Protein AF-A0A9R0WTN0-F1 (afdb_monomer_lite)

pLDDT: mean 82.44, std 11.89, range [42.06, 94.81]

InterPro domains:
  IPR004963 Pectinacetylesterase/NOTUM [PF03283] (3-165)
  IPR004963 Pectinacetylesterase/NOTUM [PTHR21562] (3-166)

Radius of gyration: 16.49 Å; chains: 1; bounding box: 35×43×40 Å

Sequence (170 aa):
MPGFFLDVDDISGRNTVRSFFNGVVDFQGVQKNLNKNCSDSTVKSYQCFFPQYALRSIRAPYFILNSAYDVYQFFQNFVPRSSDPRGLRSAMLMALKPFEGESKVGMFINSCFSHCQSESQDTWFAPNSPRLHDKTIAKLVGDWFFERGAAQEVDCPYPCDSTCHNIIPF

Secondary structure (DSSP, 8-state):
----------TTS--HHHHHHHHHHHHHTGGGGS-HHHHTSSS-GGGGGSHHHHGGG--S-EEEEEETTBHHHHHHH---TTS-SS-HHHHHHHHHGGGTT-TTEEEEEE---BS-TTS-HHHHTSTT--EETTEEHHHHHHHHHTT-S--EEE-PSTT--TT-------

Organism: Triticum turgidum subsp. durum (NCBI:txid4567)

Foldseek 3Di:
DQQAAFQAAFLVRHRVVLVVLVCVCVVVVCLVVAQCQLCVPVDPSSCCSHCLRVVVSDDAQDEHEDELQAPCSCVVGYDDPVRCPPGSSNRVVVSCVVVPPPLRYAYDYHNAQAHDLPPDCCQAPDPLHFDFVNDGNVRLVVCNVVVVDHSYGHHDHPPPGPSHDNHNDD

Structure (mmCIF, N/CA/C/O backbone):
data_AF-A0A9R0WTN0-F1
#
_entry.id   AF-A0A9R0WTN0-F1
#
loop_
_atom_site.group_PDB
_atom_site.id
_atom_site.type_symbol
_atom_site.label_atom_id
_atom_site.label_alt_id
_atom_site.label_comp_id
_atom_site.label_asym_id
_atom_site.label_entity_id
_atom_site.label_seq_id
_atom_site.pdbx_PDB_ins_code
_atom_site.Cartn_x
_atom_site.Cartn_y
_atom_site.Cartn_z
_atom_site.occupancy
_atom_site.B_iso_or_equiv
_atom_site.auth_seq_id
_atom_site.auth_comp_id
_atom_site.auth_asym_id
_atom_site.auth_atom_id
_atom_site.pdbx_PDB_model_num
ATOM 1 N N . MET A 1 1 ? -8.212 -1.118 -5.230 1.00 52.66 1 MET A N 1
ATOM 2 C CA . MET A 1 1 ? -7.846 0.222 -4.732 1.00 52.66 1 MET A CA 1
ATOM 3 C C . MET A 1 1 ? -6.714 0.110 -3.710 1.00 52.66 1 MET A C 1
ATOM 5 O O . MET A 1 1 ? -6.882 -0.616 -2.732 1.00 52.66 1 MET A O 1
ATOM 9 N N . PRO A 1 2 ? -5.564 0.773 -3.904 1.00 66.19 2 PRO A N 1
ATOM 10 C CA . PRO A 1 2 ? -4.509 0.839 -2.902 1.00 66.19 2 PRO A CA 1
ATOM 11 C C . PRO A 1 2 ? -4.979 1.731 -1.748 1.00 66.19 2 PRO A C 1
ATOM 13 O O . PRO A 1 2 ? -5.392 2.867 -1.953 1.00 66.19 2 PRO A O 1
ATOM 16 N N . GLY A 1 3 ? -4.966 1.180 -0.535 1.00 79.69 3 GLY A N 1
ATOM 17 C CA . GLY A 1 3 ? -5.453 1.861 0.671 1.00 79.69 3 GLY A CA 1
ATOM 18 C C . GLY A 1 3 ? -4.367 2.174 1.698 1.00 79.69 3 GLY A C 1
ATOM 19 O O . GLY A 1 3 ? -4.685 2.658 2.780 1.00 79.69 3 GLY A O 1
ATOM 20 N N . PHE A 1 4 ? -3.099 1.869 1.400 1.00 87.25 4 PHE A N 1
ATOM 21 C CA . PHE A 1 4 ? -1.988 2.041 2.334 1.00 87.25 4 PHE A CA 1
ATOM 22 C C . PHE A 1 4 ? -1.254 3.357 2.093 1.00 87.25 4 PHE A C 1
ATOM 24 O O . PHE A 1 4 ? -0.219 3.398 1.435 1.00 87.25 4 PHE A O 1
ATOM 31 N N . PHE A 1 5 ? -1.815 4.433 2.646 1.00 87.31 5 PHE A N 1
ATOM 32 C CA . PHE A 1 5 ? -1.193 5.752 2.628 1.00 87.31 5 PHE A CA 1
ATOM 33 C C . PHE A 1 5 ? -0.281 5.961 3.839 1.00 87.31 5 PHE A C 1
ATOM 35 O O . PHE A 1 5 ? -0.619 5.566 4.959 1.00 87.31 5 PHE A O 1
ATOM 42 N N . LEU A 1 6 ? 0.871 6.589 3.614 1.00 87.75 6 LEU A N 1
ATOM 43 C CA . LEU A 1 6 ? 1.872 6.860 4.642 1.00 87.75 6 LEU A CA 1
ATOM 44 C C . LEU A 1 6 ? 1.665 8.235 5.286 1.00 87.75 6 LEU A C 1
ATOM 46 O O . LEU A 1 6 ? 1.534 9.241 4.594 1.00 87.75 6 LEU A O 1
ATOM 50 N N . ASP A 1 7 ? 1.716 8.282 6.617 1.00 88.50 7 ASP A N 1
ATOM 51 C CA . ASP A 1 7 ? 1.820 9.519 7.393 1.00 88.50 7 ASP A CA 1
ATOM 52 C C . ASP A 1 7 ? 3.296 9.936 7.520 1.00 88.50 7 ASP A C 1
ATOM 54 O O . ASP A 1 7 ? 3.963 9.649 8.518 1.00 88.50 7 ASP A O 1
ATOM 58 N N . VAL A 1 8 ? 3.832 10.579 6.480 1.00 84.50 8 VAL A N 1
ATOM 59 C CA . VAL A 1 8 ? 5.230 11.038 6.404 1.00 84.50 8 VAL A CA 1
ATOM 60 C C . VAL A 1 8 ? 5.324 12.457 5.840 1.00 84.50 8 VAL A C 1
ATOM 62 O O . VAL A 1 8 ? 4.407 12.933 5.175 1.00 84.50 8 VAL A O 1
ATOM 65 N N . ASP A 1 9 ? 6.432 13.143 6.125 1.00 78.38 9 ASP A N 1
ATOM 66 C CA . ASP A 1 9 ? 6.692 14.488 5.597 1.00 78.38 9 ASP A CA 1
ATOM 67 C C . ASP A 1 9 ? 6.977 14.440 4.093 1.00 78.38 9 ASP A C 1
ATOM 69 O O . ASP A 1 9 ? 7.784 13.613 3.671 1.00 78.38 9 ASP A O 1
ATOM 73 N N . ASP A 1 10 ? 6.371 15.357 3.334 1.00 71.62 10 ASP A N 1
ATOM 74 C CA . ASP A 1 10 ? 6.583 15.602 1.906 1.00 71.62 10 ASP A CA 1
ATOM 75 C C . ASP A 1 10 ? 8.014 16.080 1.574 1.00 71.62 10 ASP A C 1
ATOM 77 O O . ASP A 1 10 ? 8.847 16.320 2.455 1.00 71.62 10 ASP A O 1
ATOM 81 N N . ILE A 1 11 ? 8.314 16.253 0.282 1.00 65.00 11 ILE A N 1
ATOM 82 C CA . ILE A 1 11 ? 9.629 16.732 -0.194 1.00 65.00 11 ILE A CA 1
ATOM 83 C C . ILE A 1 11 ? 10.018 18.120 0.343 1.00 65.00 11 ILE A C 1
ATOM 85 O O . ILE A 1 11 ? 11.197 18.468 0.359 1.00 65.00 11 ILE A O 1
ATOM 89 N N . SER A 1 12 ? 9.045 18.917 0.794 1.00 66.44 12 SER A N 1
ATOM 90 C CA . SER A 1 12 ? 9.270 20.228 1.413 1.00 66.44 12 SER A CA 1
ATOM 91 C C . SER A 1 12 ? 9.534 20.113 2.919 1.00 66.44 12 SER A C 1
ATOM 93 O O . SER A 1 12 ? 9.639 21.132 3.606 1.00 66.44 12 SER A O 1
ATOM 95 N N . GLY A 1 13 ? 9.612 18.888 3.453 1.00 71.44 13 GLY A N 1
ATOM 96 C CA . GLY A 1 13 ? 9.758 18.607 4.879 1.00 71.44 13 GLY A CA 1
ATOM 97 C C . GLY A 1 13 ? 8.495 18.913 5.683 1.00 71.44 13 GLY A C 1
ATOM 98 O O . GLY A 1 13 ? 8.587 19.152 6.886 1.00 71.44 13 GLY A O 1
ATOM 99 N N . ARG A 1 14 ? 7.322 18.967 5.037 1.00 75.50 14 ARG A N 1
ATOM 100 C CA . ARG A 1 14 ? 6.042 19.267 5.690 1.00 75.50 14 ARG A CA 1
ATOM 101 C C . ARG A 1 14 ? 5.105 18.079 5.600 1.00 75.50 14 ARG A C 1
ATOM 103 O O . ARG A 1 14 ? 5.038 17.398 4.594 1.00 75.50 14 ARG A O 1
ATOM 110 N N . ASN A 1 15 ? 4.300 17.862 6.629 1.00 77.25 15 ASN A N 1
ATOM 111 C CA . ASN A 1 15 ? 3.297 16.806 6.596 1.00 77.25 15 ASN A CA 1
ATOM 112 C C . ASN A 1 15 ? 1.937 17.352 6.134 1.00 77.25 15 ASN A C 1
ATOM 114 O O . ASN A 1 15 ? 1.031 17.620 6.930 1.00 77.25 15 ASN A O 1
ATOM 118 N N . THR A 1 16 ? 1.822 17.591 4.831 1.00 80.50 16 THR A N 1
ATOM 119 C CA . THR A 1 16 ? 0.602 18.113 4.196 1.00 80.50 16 THR A CA 1
ATOM 120 C C . THR A 1 16 ? -0.552 17.110 4.256 1.00 80.50 16 THR A C 1
ATOM 122 O O . THR A 1 16 ? -1.697 17.508 4.493 1.00 80.50 16 THR A O 1
ATOM 125 N N . VAL A 1 17 ? -0.255 15.808 4.181 1.00 83.06 17 VAL A N 1
ATOM 126 C CA . VAL A 1 17 ? -1.254 14.731 4.242 1.00 83.06 17 VAL A CA 1
ATOM 127 C C . VAL A 1 17 ? -2.012 14.693 5.579 1.00 83.06 17 VAL A C 1
ATOM 129 O O . VAL A 1 17 ? -3.225 14.478 5.595 1.00 83.06 17 VAL A O 1
ATOM 132 N N . ARG A 1 18 ? -1.360 15.018 6.707 1.00 87.62 18 ARG A N 1
ATOM 133 C CA . ARG A 1 18 ? -2.044 15.201 8.004 1.00 87.62 18 ARG A CA 1
ATOM 134 C C . ARG A 1 18 ? -3.103 16.287 7.961 1.00 87.62 18 ARG A C 1
ATOM 136 O O . ARG A 1 18 ? -4.195 16.091 8.485 1.00 87.62 18 ARG A O 1
ATOM 143 N N . SER A 1 19 ? -2.779 17.429 7.358 1.00 85.31 19 SER A N 1
ATOM 144 C CA . SER A 1 19 ? -3.705 18.564 7.276 1.00 85.31 19 SER A CA 1
ATOM 145 C C . SER A 1 19 ? -4.921 18.210 6.423 1.00 85.31 19 SER A C 1
ATOM 147 O O . SER A 1 19 ? -6.047 18.526 6.801 1.00 85.31 19 SER A O 1
ATOM 149 N N . PHE A 1 20 ? -4.701 17.482 5.324 1.00 86.56 20 PHE A N 1
ATOM 150 C CA . PHE A 1 20 ? -5.768 16.963 4.474 1.00 86.56 20 PHE A CA 1
ATOM 151 C C . PHE A 1 20 ? -6.722 16.036 5.245 1.00 86.56 20 PHE A C 1
ATOM 153 O O . PHE A 1 20 ? -7.918 16.318 5.318 1.00 86.56 20 PHE A O 1
ATOM 160 N N . PHE A 1 21 ? -6.213 14.972 5.881 1.00 88.56 21 PHE A N 1
ATOM 161 C CA . PHE A 1 21 ? -7.074 14.028 6.607 1.00 88.56 21 PHE A CA 1
ATOM 162 C C . PHE A 1 21 ? -7.698 14.631 7.868 1.00 88.56 21 PHE A C 1
ATOM 164 O O . PHE A 1 21 ? -8.818 14.264 8.219 1.00 88.56 21 PHE A O 1
ATOM 171 N N . ASN A 1 22 ? -7.034 15.584 8.527 1.00 89.00 22 ASN A N 1
ATOM 172 C CA . ASN A 1 22 ? -7.662 16.354 9.599 1.00 89.00 22 ASN A CA 1
ATOM 173 C C . ASN A 1 22 ? -8.872 17.139 9.072 1.00 89.00 22 ASN A C 1
ATOM 175 O O . ASN A 1 22 ? -9.950 17.054 9.651 1.00 89.00 22 ASN A O 1
ATOM 179 N N . GLY A 1 23 ? -8.729 17.813 7.926 1.00 86.31 23 GLY A N 1
ATOM 180 C CA . GLY A 1 23 ? -9.841 18.490 7.257 1.00 86.31 23 GLY A CA 1
ATOM 181 C C . GLY A 1 23 ? -10.986 17.545 6.880 1.00 86.31 23 GLY A C 1
ATOM 182 O O . GLY A 1 23 ? -12.145 17.894 7.081 1.00 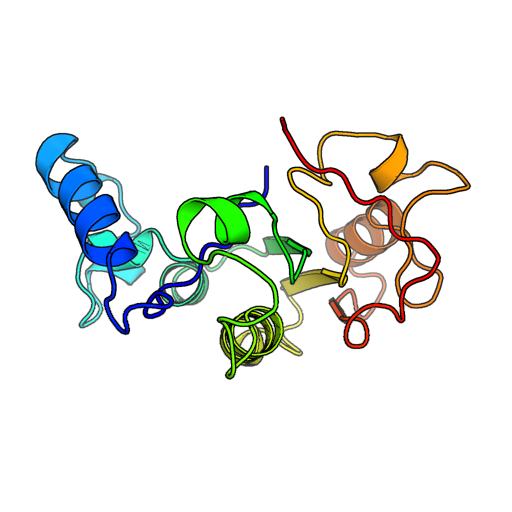86.31 23 GLY A O 1
ATOM 183 N N . VAL A 1 24 ? -10.686 16.330 6.403 1.00 87.19 24 VAL A N 1
ATOM 184 C CA . VAL A 1 24 ? -11.708 15.296 6.141 1.00 87.19 24 VAL A CA 1
ATOM 185 C C . VAL A 1 24 ? -12.463 14.938 7.420 1.00 87.19 24 VAL A C 1
ATOM 187 O O . VAL A 1 24 ? -13.694 14.881 7.402 1.00 87.19 24 VAL A O 1
ATOM 190 N N . VAL A 1 25 ? -11.748 14.724 8.530 1.00 88.06 25 VAL A N 1
ATOM 191 C CA . VAL A 1 25 ? -12.374 14.380 9.812 1.00 88.06 25 VAL A CA 1
ATOM 192 C C . VAL A 1 25 ? -13.298 15.480 10.305 1.00 88.06 25 VAL A C 1
ATOM 194 O O . VAL A 1 25 ? -14.453 15.196 10.637 1.00 88.06 25 VAL A O 1
ATOM 197 N 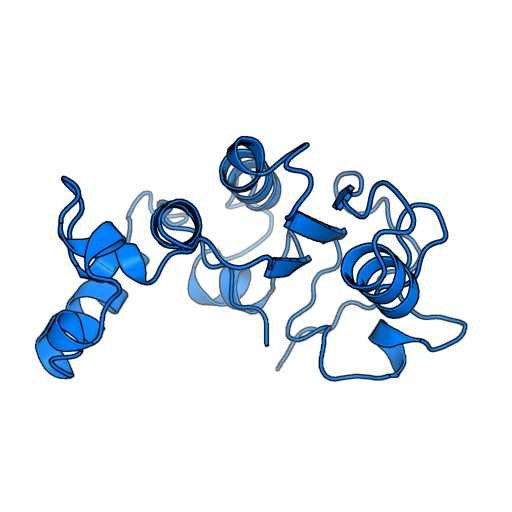N . ASP A 1 26 ? -12.801 16.712 10.309 1.00 87.25 26 ASP A N 1
ATOM 198 C CA . ASP A 1 26 ? -13.513 17.867 10.843 1.00 87.25 26 ASP A CA 1
ATOM 199 C C . ASP A 1 26 ? -14.719 18.228 9.968 1.00 87.25 26 ASP A C 1
ATOM 201 O O . ASP A 1 26 ? -15.820 18.438 10.476 1.00 87.25 26 ASP A O 1
ATOM 205 N N . PHE A 1 27 ? -14.542 18.251 8.643 1.00 88.69 27 PHE A N 1
ATOM 206 C CA . PHE A 1 27 ? -15.587 18.673 7.712 1.00 88.69 27 PHE A CA 1
ATOM 207 C C . PHE A 1 27 ? -16.694 17.629 7.549 1.00 88.69 27 PHE A C 1
ATOM 209 O O . PHE A 1 27 ? -17.874 17.972 7.518 1.00 88.69 27 PHE A O 1
ATOM 216 N N . GLN A 1 28 ? -16.334 16.346 7.439 1.00 88.31 28 GLN A N 1
ATOM 217 C CA . GLN A 1 28 ? -17.313 15.281 7.196 1.00 88.31 28 GLN A CA 1
ATOM 218 C C . GLN A 1 28 ? -17.881 14.682 8.493 1.00 88.31 28 GLN A C 1
ATOM 220 O O . GLN A 1 28 ? -18.824 13.892 8.447 1.00 88.31 28 GLN A O 1
ATOM 225 N N . GLY A 1 29 ? -17.323 15.021 9.661 1.00 85.62 29 GLY A N 1
ATOM 226 C CA . GLY A 1 29 ? -17.797 14.524 10.957 1.00 85.62 29 GLY A CA 1
ATOM 227 C C . GLY A 1 29 ? -17.670 13.003 11.120 1.00 85.62 29 GLY A C 1
ATOM 228 O O . GLY A 1 29 ? -18.423 12.389 11.881 1.00 85.62 29 GLY A O 1
ATOM 229 N N . VAL A 1 30 ? -16.734 12.383 10.396 1.00 87.94 30 VAL A N 1
ATOM 230 C CA . VAL A 1 30 ? -16.515 10.921 10.348 1.00 87.94 30 VAL A CA 1
ATOM 231 C C . VAL A 1 30 ? -15.881 10.365 11.620 1.00 87.94 30 VAL A C 1
ATOM 233 O O . VAL A 1 30 ? -15.839 9.150 11.792 1.00 87.94 30 VAL A O 1
ATOM 236 N N . GLN A 1 31 ? -15.438 11.228 12.541 1.00 84.38 31 GLN A N 1
ATOM 237 C CA . GLN A 1 31 ? -14.842 10.840 13.824 1.00 84.38 31 GLN A CA 1
ATOM 238 C C . GLN A 1 31 ? -15.681 9.782 14.562 1.00 84.38 31 GLN A C 1
ATOM 240 O O . GLN A 1 31 ? -15.144 8.802 15.071 1.00 84.38 31 GLN A O 1
ATOM 245 N N . LYS A 1 32 ? -17.011 9.943 14.563 1.00 85.50 32 LYS A N 1
ATOM 246 C CA . LYS A 1 32 ? -17.968 9.039 15.226 1.00 85.50 32 LYS A CA 1
ATOM 247 C C . LYS A 1 32 ? -18.030 7.627 14.628 1.00 85.50 32 LYS A C 1
ATOM 249 O O . LYS A 1 32 ? -18.558 6.720 15.266 1.00 85.50 32 LYS A O 1
ATOM 254 N N . ASN A 1 33 ? -17.535 7.451 13.405 1.00 87.38 33 ASN A N 1
ATOM 255 C CA . ASN A 1 33 ? -17.550 6.193 12.664 1.00 87.38 33 ASN A CA 1
ATOM 256 C C . ASN A 1 33 ? -16.191 5.478 12.680 1.00 87.38 33 ASN A C 1
ATOM 258 O O . ASN A 1 33 ? -16.095 4.356 12.185 1.00 87.38 33 ASN A O 1
ATOM 262 N N . LEU A 1 34 ? -15.149 6.103 13.235 1.00 86.12 34 LEU A N 1
ATOM 263 C CA . LEU A 1 34 ? -13.827 5.496 13.329 1.00 86.12 34 LEU A CA 1
ATOM 264 C C . LEU A 1 34 ? -13.807 4.350 14.345 1.00 86.12 34 LEU A C 1
ATOM 266 O O . LEU A 1 34 ? -14.617 4.278 15.272 1.00 86.12 34 LEU A O 1
ATOM 270 N N . ASN A 1 35 ? -12.850 3.438 14.168 1.00 83.69 35 ASN A N 1
ATOM 271 C CA . ASN A 1 35 ? -12.625 2.356 15.115 1.00 83.69 35 ASN A CA 1
ATOM 272 C C . ASN A 1 35 ? -12.256 2.947 16.484 1.00 83.69 35 ASN A C 1
ATOM 274 O O . ASN A 1 35 ? -11.203 3.570 16.622 1.00 83.69 35 ASN A O 1
ATOM 278 N N . LYS A 1 36 ? -13.102 2.692 17.489 1.00 84.94 36 LYS A N 1
ATOM 279 C CA . LYS A 1 36 ? -12.924 3.196 18.856 1.00 84.94 36 LYS A CA 1
ATOM 280 C C . LYS A 1 36 ? -11.572 2.810 19.450 1.00 84.94 36 LYS A C 1
ATOM 282 O O . LYS A 1 36 ? -10.897 3.642 20.031 1.00 84.94 36 LYS A O 1
ATOM 287 N N . ASN A 1 37 ? -11.096 1.594 19.179 1.00 85.00 37 ASN A N 1
ATOM 288 C CA . ASN A 1 37 ? -9.788 1.135 19.654 1.00 85.00 37 ASN A CA 1
ATOM 289 C C . ASN A 1 37 ? -8.614 1.883 18.999 1.00 85.00 37 ASN A C 1
ATOM 291 O O . ASN A 1 37 ? -7.499 1.822 19.506 1.00 85.00 37 ASN A O 1
ATOM 295 N N . CYS A 1 38 ? -8.820 2.518 17.842 1.00 85.50 38 CYS A N 1
ATOM 296 C CA . CYS A 1 38 ? -7.824 3.398 17.234 1.00 85.50 38 CYS A CA 1
ATOM 297 C C . CYS A 1 38 ? -7.955 4.823 17.789 1.00 85.50 38 CYS A C 1
ATOM 29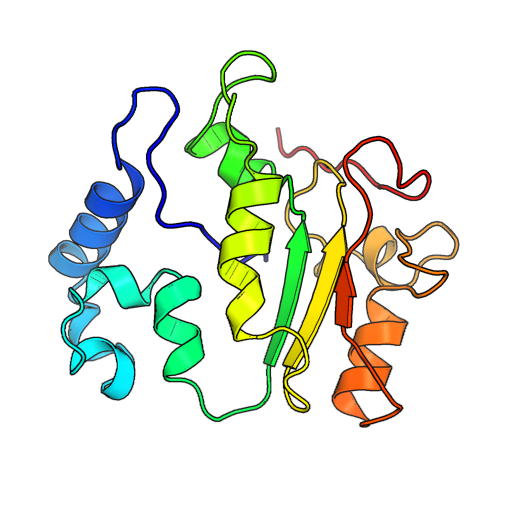9 O O . CYS A 1 38 ? -6.950 5.420 18.168 1.00 85.50 38 CYS A O 1
ATOM 301 N N . SER A 1 39 ? -9.180 5.344 17.910 1.00 75.75 39 SER A N 1
ATOM 302 C CA . SER A 1 39 ? -9.428 6.709 18.394 1.00 75.75 39 SER A CA 1
ATOM 303 C C . SER A 1 39 ? -9.221 6.907 19.899 1.00 75.75 39 SER A C 1
ATOM 305 O O . SER A 1 39 ? -9.013 8.040 20.314 1.00 75.75 39 SER A O 1
ATOM 307 N N . ASP A 1 40 ? -9.285 5.839 20.698 1.00 69.81 40 ASP A N 1
ATOM 308 C CA . ASP A 1 40 ? -9.068 5.868 22.155 1.00 69.81 40 ASP A CA 1
ATOM 309 C C . ASP A 1 40 ? -7.580 5.775 22.531 1.00 69.81 40 ASP A C 1
ATOM 311 O O . ASP A 1 40 ? -7.206 5.964 23.689 1.00 69.81 40 ASP A O 1
ATOM 315 N N . SER A 1 41 ? -6.711 5.480 21.559 1.00 58.84 41 SER A N 1
ATOM 316 C CA . SER A 1 41 ? -5.266 5.583 21.756 1.00 58.84 41 SER A CA 1
ATOM 317 C C . SER A 1 41 ? -4.838 7.061 21.782 1.00 58.84 41 SER A C 1
ATOM 319 O O . SER A 1 41 ? -5.620 7.945 21.450 1.00 58.84 41 SER A O 1
ATOM 321 N N . THR A 1 42 ? -3.606 7.369 22.193 1.00 59.44 42 THR A N 1
ATOM 322 C CA . THR A 1 42 ? -2.987 8.719 22.268 1.00 59.44 42 THR A CA 1
ATOM 323 C C . THR A 1 42 ? -2.834 9.436 20.907 1.00 59.44 42 THR A C 1
ATOM 325 O O . THR A 1 42 ? -1.932 10.245 20.692 1.00 59.44 42 THR A O 1
ATOM 328 N N . VAL A 1 43 ? -3.709 9.115 19.965 1.00 67.06 43 VAL A N 1
ATOM 329 C CA . VAL A 1 43 ? -3.626 9.295 18.526 1.00 67.06 43 VAL A CA 1
ATOM 330 C C . VAL A 1 43 ? -4.786 10.192 18.105 1.00 67.06 43 VAL A C 1
ATOM 332 O O . VAL A 1 43 ? -5.933 9.998 18.504 1.00 67.06 43 VAL A O 1
ATOM 335 N N . LYS A 1 44 ? -4.498 11.215 17.300 1.00 83.12 44 LYS A N 1
ATOM 336 C CA . LYS A 1 44 ? -5.530 12.122 16.785 1.00 83.12 44 LYS A CA 1
ATOM 337 C C . LYS A 1 44 ? -6.460 11.358 15.847 1.00 83.12 44 LYS A C 1
ATOM 339 O O . LYS A 1 44 ? -6.010 10.504 15.092 1.00 83.12 44 LYS A O 1
ATOM 344 N N . SER A 1 45 ? -7.747 11.704 15.825 1.00 85.25 45 SER A N 1
ATOM 345 C CA . SER A 1 45 ? -8.759 10.949 15.071 1.00 85.25 45 SER A CA 1
ATOM 346 C C . SER A 1 45 ? -8.426 10.778 13.583 1.00 85.25 45 SER A C 1
ATOM 348 O O . SER A 1 45 ? -8.636 9.701 13.032 1.00 85.25 45 SER A O 1
ATOM 350 N N . TYR A 1 46 ? -7.824 11.782 12.941 1.00 87.00 46 TYR A N 1
ATOM 351 C CA . TYR A 1 46 ? -7.403 11.674 11.541 1.00 87.00 46 TYR A CA 1
ATOM 352 C C . TYR A 1 46 ? -6.316 10.622 11.303 1.00 87.00 46 TYR A C 1
ATOM 354 O O . TYR A 1 46 ? -6.213 10.092 10.202 1.00 87.00 46 TYR A O 1
ATOM 362 N N . GLN A 1 47 ? -5.504 10.286 12.309 1.00 89.62 47 GLN A N 1
ATOM 363 C CA . GLN A 1 47 ? -4.424 9.317 12.136 1.00 89.62 47 GLN A CA 1
ATOM 364 C C . GLN A 1 47 ? -4.969 7.903 11.899 1.00 89.62 47 GLN A C 1
ATOM 366 O O . GLN A 1 47 ? -4.308 7.092 11.261 1.00 89.62 47 GLN A O 1
ATOM 371 N N . CYS A 1 48 ? -6.209 7.625 12.311 1.00 89.94 48 CYS A N 1
ATOM 372 C CA . CYS A 1 48 ? -6.893 6.366 12.016 1.00 89.94 48 CYS A CA 1
ATOM 373 C C . CYS A 1 48 ? -7.267 6.186 10.534 1.00 89.94 48 CYS A C 1
ATOM 375 O O . CYS A 1 48 ? -7.765 5.123 10.173 1.00 89.94 48 CYS A O 1
ATOM 377 N N . PHE A 1 49 ? -7.019 7.178 9.673 1.00 89.06 49 PHE A N 1
ATOM 378 C CA . PHE A 1 49 ? -7.069 7.001 8.218 1.00 89.06 49 PHE A CA 1
ATOM 379 C C . PHE A 1 49 ? -5.788 6.389 7.647 1.00 89.06 49 PHE A C 1
ATOM 381 O O . PHE A 1 49 ? -5.829 5.825 6.557 1.00 89.06 49 PHE A O 1
ATOM 388 N N . PHE A 1 50 ? -4.666 6.454 8.371 1.00 90.81 50 PHE A N 1
ATOM 389 C CA . PHE A 1 50 ? -3.425 5.828 7.930 1.00 90.81 50 PHE A CA 1
ATOM 390 C C . PHE A 1 50 ? -3.315 4.411 8.503 1.00 90.81 50 PHE A C 1
ATOM 392 O O . PHE A 1 50 ? -3.354 4.226 9.729 1.00 90.81 50 PHE A O 1
ATOM 399 N N . PRO A 1 51 ? -3.109 3.391 7.652 1.00 90.31 51 PRO A N 1
ATOM 400 C CA . PRO A 1 51 ? -2.977 2.006 8.104 1.00 90.31 51 PRO A CA 1
ATOM 401 C C . PRO A 1 51 ? -1.867 1.764 9.133 1.00 90.31 51 PRO A C 1
ATOM 403 O O . PRO A 1 51 ? -2.011 0.876 9.972 1.00 90.31 51 PRO A O 1
ATOM 406 N N . GLN A 1 52 ? -0.826 2.606 9.157 1.00 89.19 52 GLN A N 1
ATOM 407 C CA . GLN A 1 52 ? 0.223 2.617 10.190 1.00 89.19 52 GLN A CA 1
ATOM 408 C C . GLN A 1 52 ? -0.328 2.615 11.627 1.00 89.19 52 GLN A C 1
ATOM 410 O O . GLN A 1 52 ? 0.261 1.989 12.514 1.00 89.19 52 GLN A O 1
ATOM 415 N N . TYR A 1 53 ? -1.451 3.302 11.848 1.00 89.94 53 TYR A N 1
ATOM 416 C CA . TYR A 1 53 ? -2.122 3.383 13.144 1.00 89.94 53 TYR A CA 1
ATOM 417 C C . TYR A 1 53 ? -3.343 2.465 13.190 1.00 89.94 53 TYR A C 1
ATOM 419 O O . TYR A 1 53 ? -3.508 1.708 14.144 1.00 89.94 53 TYR A O 1
ATOM 427 N N . ALA A 1 54 ? -4.171 2.486 12.142 1.00 89.69 54 ALA A N 1
ATOM 428 C CA . ALA A 1 54 ? -5.460 1.803 12.142 1.00 89.69 54 ALA A CA 1
ATOM 429 C C . ALA A 1 54 ? -5.342 0.276 12.222 1.00 89.69 54 ALA A C 1
ATOM 431 O O . ALA A 1 54 ? -6.098 -0.355 12.962 1.00 89.69 54 ALA A O 1
ATOM 432 N N . LEU A 1 55 ? -4.383 -0.324 11.504 1.00 89.06 55 LEU A N 1
ATOM 433 C CA . LEU A 1 55 ? -4.258 -1.783 11.418 1.00 89.06 55 LEU A CA 1
ATOM 434 C C . LEU A 1 55 ? -3.908 -2.429 12.762 1.00 89.06 55 LEU A C 1
ATOM 436 O O . LEU A 1 55 ? -4.310 -3.562 13.012 1.00 89.06 55 LEU A O 1
ATOM 440 N N . ARG A 1 56 ? -3.243 -1.696 13.667 1.00 86.31 56 ARG A N 1
ATOM 441 C CA . ARG A 1 56 ? -2.939 -2.168 15.032 1.00 86.31 56 ARG A CA 1
ATOM 442 C C . ARG A 1 56 ? -4.199 -2.407 15.865 1.00 86.31 56 ARG A C 1
ATOM 444 O O . ARG A 1 56 ? -4.179 -3.193 16.807 1.00 86.31 56 ARG A O 1
ATOM 451 N N . SER A 1 57 ? -5.293 -1.736 15.518 1.00 87.69 57 SER A N 1
ATOM 452 C CA . SER A 1 57 ? -6.574 -1.812 16.221 1.00 87.69 57 SER A CA 1
ATOM 453 C C . SER A 1 57 ? -7.571 -2.770 15.551 1.00 87.69 57 SER A C 1
ATOM 455 O O . SER A 1 57 ? -8.699 -2.917 16.038 1.00 87.69 57 SER A O 1
ATOM 457 N N . ILE A 1 58 ? -7.191 -3.418 14.441 1.00 88.00 58 ILE A N 1
ATOM 458 C CA . ILE A 1 58 ? -8.013 -4.393 13.713 1.00 88.00 58 ILE A CA 1
ATOM 459 C C . ILE A 1 58 ? -7.683 -5.806 14.197 1.00 88.00 58 ILE A C 1
ATOM 461 O O . ILE A 1 58 ? -6.527 -6.205 14.255 1.00 88.00 58 ILE A O 1
ATOM 465 N N . ARG A 1 59 ? -8.722 -6.579 14.533 1.00 86.38 59 ARG A N 1
ATOM 466 C CA . ARG A 1 59 ? -8.586 -7.979 14.982 1.00 86.38 59 ARG A CA 1
ATOM 467 C C . ARG A 1 59 ? -8.819 -9.008 13.879 1.00 86.38 59 ARG A C 1
ATOM 469 O O . ARG A 1 59 ? -8.376 -10.146 14.010 1.00 86.38 59 ARG A O 1
ATOM 476 N N . ALA A 1 60 ? -9.576 -8.636 12.849 1.00 89.19 60 ALA A N 1
ATOM 477 C CA . ALA A 1 60 ? -9.856 -9.518 11.725 1.00 89.19 60 ALA A CA 1
ATOM 478 C C . ALA A 1 60 ? -8.577 -9.734 10.894 1.00 89.19 60 ALA A C 1
ATOM 480 O O . ALA A 1 60 ? -7.795 -8.792 10.777 1.00 89.19 60 ALA A O 1
ATOM 481 N N . PRO A 1 61 ? -8.363 -10.926 10.310 1.00 89.19 61 PRO A N 1
ATOM 482 C CA . PRO A 1 61 ? -7.307 -11.132 9.323 1.00 89.19 61 PRO A CA 1
ATOM 483 C C . PRO A 1 61 ? -7.455 -10.159 8.147 1.00 89.19 61 PRO A C 1
ATOM 485 O O . PRO A 1 61 ? -8.574 -9.883 7.708 1.00 89.19 61 PRO A O 1
ATOM 488 N N . TYR A 1 62 ? -6.339 -9.662 7.616 1.00 92.31 62 TYR A N 1
ATOM 489 C CA . TYR A 1 62 ? -6.329 -8.786 6.442 1.00 92.31 62 TYR A CA 1
ATOM 490 C C . TYR A 1 62 ? -5.139 -9.073 5.522 1.00 92.31 62 TYR A C 1
ATOM 492 O O . TYR A 1 62 ? -4.108 -9.595 5.947 1.00 92.31 62 TYR A O 1
ATOM 500 N N . PHE A 1 63 ? -5.292 -8.702 4.251 1.00 92.38 63 PHE A N 1
ATOM 501 C CA . PHE A 1 63 ? -4.261 -8.818 3.225 1.00 92.38 63 PHE A CA 1
ATOM 502 C C . PHE A 1 63 ? -3.867 -7.425 2.730 1.00 92.38 63 PHE A C 1
ATOM 504 O O . PHE A 1 63 ? -4.724 -6.656 2.291 1.00 92.38 63 PHE A O 1
ATOM 511 N N . ILE A 1 64 ? -2.578 -7.098 2.788 1.00 92.94 64 ILE A N 1
ATOM 512 C CA . ILE A 1 64 ? -2.040 -5.828 2.302 1.00 92.94 64 ILE A CA 1
ATOM 513 C C . ILE A 1 64 ? -1.499 -6.042 0.893 1.00 92.94 64 ILE A C 1
ATOM 515 O O . ILE A 1 64 ? -0.477 -6.690 0.695 1.00 92.94 64 ILE A O 1
ATOM 519 N N . LEU A 1 65 ? -2.170 -5.446 -0.086 1.00 92.06 65 LEU A N 1
ATOM 520 C CA . LEU A 1 65 ? -1.664 -5.326 -1.445 1.00 92.06 65 LEU A CA 1
ATOM 521 C C . LEU A 1 65 ? -1.369 -3.861 -1.733 1.00 92.06 65 LEU A C 1
ATOM 523 O O . LEU A 1 65 ? -2.273 -3.018 -1.716 1.00 92.06 65 LEU A O 1
ATOM 527 N N . ASN A 1 66 ? -0.106 -3.552 -1.992 1.00 89.38 66 ASN A N 1
ATOM 528 C CA . ASN A 1 66 ? 0.295 -2.199 -2.329 1.00 89.38 66 ASN A CA 1
ATOM 529 C C . ASN A 1 66 ? 1.615 -2.206 -3.095 1.00 89.38 66 ASN A C 1
ATOM 531 O O . ASN A 1 66 ? 2.494 -3.008 -2.794 1.00 89.38 66 ASN A O 1
ATOM 535 N N . SER A 1 67 ? 1.785 -1.276 -4.031 1.00 86.44 67 SER A N 1
ATOM 536 C CA . SER A 1 67 ? 3.115 -1.013 -4.568 1.00 86.44 67 SER A CA 1
ATOM 537 C C . SER A 1 67 ? 3.896 -0.115 -3.612 1.00 86.44 67 SER A C 1
ATOM 539 O O . SER A 1 67 ? 3.400 0.916 -3.163 1.00 86.44 67 SER A O 1
ATOM 541 N N . ALA A 1 68 ? 5.166 -0.441 -3.378 1.00 82.81 68 ALA A N 1
ATOM 542 C CA . ALA A 1 68 ? 6.089 0.435 -2.661 1.00 82.81 68 ALA A CA 1
ATOM 543 C C . ALA A 1 68 ? 6.318 1.788 -3.369 1.00 82.81 68 ALA A C 1
ATOM 545 O O . ALA A 1 68 ? 6.753 2.747 -2.732 1.00 82.81 68 ALA A O 1
ATOM 546 N N . TYR A 1 69 ? 6.019 1.862 -4.669 1.00 76.75 69 TYR A N 1
ATOM 547 C CA . TYR A 1 69 ? 6.020 3.079 -5.478 1.00 76.75 69 TYR A CA 1
ATOM 548 C C . TYR A 1 69 ? 4.614 3.349 -6.032 1.00 76.75 69 TYR A C 1
ATOM 550 O O . TYR A 1 69 ? 4.437 3.500 -7.244 1.00 76.75 69 TYR A O 1
ATOM 558 N N . ASP A 1 70 ? 3.603 3.381 -5.153 1.00 78.38 70 ASP A N 1
ATOM 559 C CA . ASP A 1 70 ? 2.252 3.787 -5.542 1.00 78.38 70 ASP A CA 1
ATOM 560 C C . ASP A 1 70 ? 2.283 5.194 -6.144 1.00 78.38 70 ASP A C 1
ATOM 562 O O . ASP A 1 70 ? 2.664 6.173 -5.498 1.00 78.38 70 ASP A O 1
ATOM 566 N N . VAL A 1 71 ? 1.910 5.282 -7.417 1.00 72.88 71 VAL A N 1
ATOM 567 C CA . VAL A 1 71 ? 2.088 6.510 -8.193 1.00 72.88 71 VAL A CA 1
ATOM 568 C C . VAL A 1 71 ? 1.119 7.604 -7.774 1.00 72.88 71 VAL A C 1
ATOM 570 O O . VAL A 1 71 ? 1.462 8.768 -7.915 1.00 72.88 71 VAL A O 1
ATOM 573 N N . TYR A 1 72 ? -0.044 7.283 -7.200 1.00 73.94 72 TYR A N 1
ATOM 574 C CA . TYR A 1 72 ? -0.913 8.311 -6.631 1.00 73.94 72 TYR A CA 1
ATOM 575 C C . TYR A 1 72 ? -0.275 8.889 -5.370 1.00 73.94 72 TYR A C 1
ATOM 577 O O . TYR A 1 72 ? -0.188 10.106 -5.234 1.00 73.94 72 TYR A O 1
ATOM 585 N N . GLN A 1 73 ? 0.262 8.039 -4.488 1.00 68.50 73 GLN A N 1
ATOM 586 C CA . GLN A 1 73 ? 1.037 8.509 -3.340 1.00 68.50 73 GLN A CA 1
ATOM 587 C C . GLN A 1 73 ? 2.263 9.325 -3.778 1.00 68.50 73 GLN A C 1
ATOM 589 O O . GLN A 1 73 ? 2.564 10.340 -3.156 1.00 68.50 73 GLN A O 1
ATOM 594 N N . PHE A 1 74 ? 2.921 8.935 -4.869 1.00 67.56 74 PHE A N 1
ATOM 595 C CA . PHE A 1 74 ? 4.037 9.668 -5.461 1.00 67.56 74 PHE A CA 1
ATOM 596 C C . PHE A 1 74 ? 3.602 11.022 -6.042 1.00 67.56 74 PHE A C 1
ATOM 598 O O . PHE A 1 74 ? 4.087 12.054 -5.610 1.00 67.56 74 PHE A O 1
ATOM 605 N N . PHE A 1 75 ? 2.641 11.082 -6.962 1.00 61.78 75 PHE A N 1
ATOM 606 C CA . PHE A 1 75 ? 2.232 12.347 -7.584 1.00 61.78 75 PHE A CA 1
ATOM 607 C C . PHE A 1 75 ? 1.552 13.309 -6.610 1.00 61.78 75 PHE A C 1
ATOM 609 O O . PHE A 1 75 ? 1.753 14.516 -6.719 1.00 61.78 75 PHE A O 1
ATOM 616 N N . GLN A 1 76 ? 0.768 12.792 -5.661 1.00 57.03 76 GLN A N 1
ATOM 617 C CA . GLN A 1 76 ? 0.022 13.626 -4.718 1.00 57.03 76 GLN A CA 1
ATOM 618 C C . GLN A 1 76 ? 0.857 14.062 -3.512 1.00 57.03 76 GLN A C 1
ATOM 620 O O . GLN A 1 76 ? 0.578 15.121 -2.959 1.00 57.03 76 GLN A O 1
ATOM 625 N N . ASN A 1 77 ? 1.876 13.291 -3.103 1.00 52.78 77 ASN A N 1
ATOM 626 C CA . ASN A 1 77 ? 2.690 13.639 -1.931 1.00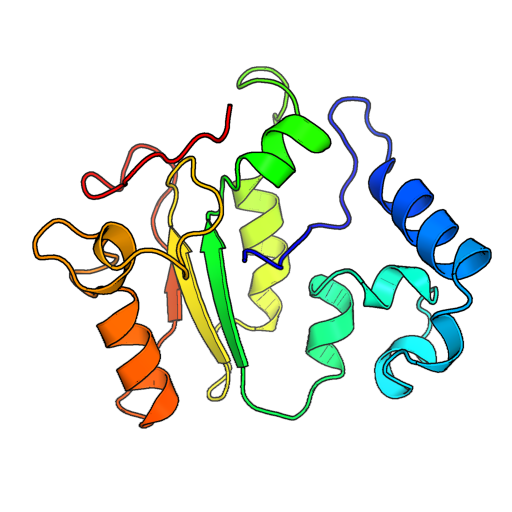 52.78 77 ASN A CA 1
ATOM 627 C C . ASN A 1 77 ? 4.188 13.896 -2.235 1.00 52.78 77 ASN A C 1
ATOM 629 O O . ASN A 1 77 ? 4.839 14.582 -1.451 1.00 52.78 77 ASN A O 1
ATOM 633 N N . PHE A 1 78 ? 4.766 13.394 -3.338 1.00 59.44 78 PHE A N 1
ATOM 634 C CA . PHE A 1 78 ? 6.227 13.341 -3.557 1.00 59.44 78 PHE A CA 1
ATOM 635 C C . PHE A 1 78 ? 6.668 13.376 -5.046 1.00 59.44 78 PHE A C 1
ATOM 637 O O . PHE A 1 78 ? 6.870 12.348 -5.685 1.00 59.44 78 PHE A O 1
ATOM 644 N N . VAL A 1 79 ? 6.884 14.565 -5.617 1.00 49.88 79 VAL A N 1
ATOM 645 C CA . VAL A 1 79 ? 7.433 14.753 -6.988 1.00 49.88 79 VAL A CA 1
ATOM 646 C C . VAL A 1 79 ? 8.960 14.477 -7.027 1.00 49.88 79 VAL A C 1
ATOM 648 O O . VAL A 1 79 ? 9.591 14.469 -5.976 1.00 49.88 79 VAL A O 1
ATOM 651 N N . PRO A 1 80 ? 9.615 14.464 -8.209 1.00 44.44 80 PRO A N 1
ATOM 652 C CA . PRO A 1 80 ? 10.186 13.320 -8.930 1.00 44.44 80 PRO A CA 1
ATOM 653 C C . PRO A 1 80 ? 11.493 12.744 -8.322 1.00 44.44 80 PRO A C 1
ATOM 655 O O . PRO A 1 80 ? 12.001 13.219 -7.316 1.00 44.44 80 PRO A O 1
ATOM 658 N N . ARG A 1 81 ? 12.075 11.734 -8.992 1.00 42.06 81 ARG A N 1
ATOM 659 C CA . ARG A 1 81 ? 13.230 10.872 -8.620 1.00 42.06 81 ARG A CA 1
ATOM 660 C C . ARG A 1 81 ? 14.453 11.533 -7.933 1.00 42.06 81 ARG A C 1
ATOM 662 O O . ARG A 1 81 ? 15.256 10.810 -7.356 1.00 42.06 81 ARG A O 1
ATOM 669 N N . SER A 1 82 ? 14.616 12.856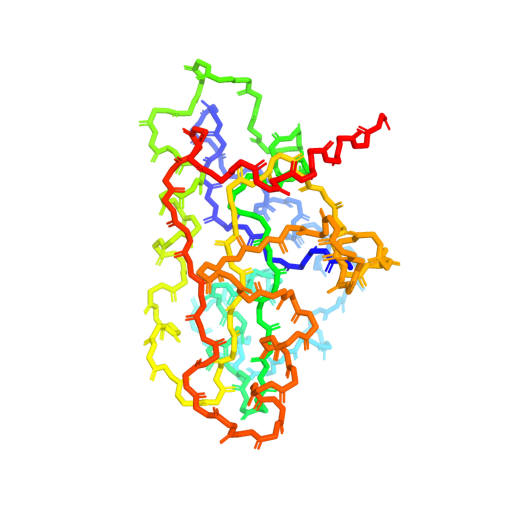 -8.001 1.00 47.22 82 SER A N 1
ATOM 670 C CA . SER A 1 82 ? 15.669 13.640 -7.330 1.00 47.22 82 SER A CA 1
ATOM 671 C C . SER A 1 82 ? 15.334 14.084 -5.899 1.00 47.22 82 SER A C 1
ATOM 673 O O . SER A 1 82 ? 16.239 14.465 -5.163 1.00 47.22 82 SER A O 1
ATOM 675 N N . SER A 1 83 ? 14.056 14.090 -5.514 1.00 49.16 83 SER A N 1
ATOM 676 C CA . SER A 1 83 ? 13.566 14.838 -4.345 1.00 49.16 83 SER A CA 1
ATOM 677 C C . SER A 1 83 ? 13.178 13.964 -3.152 1.00 49.16 83 SER A C 1
ATOM 679 O O . SER A 1 83 ? 12.695 14.487 -2.152 1.00 49.16 83 SER A O 1
ATOM 681 N N . ASP A 1 84 ? 13.422 12.653 -3.221 1.00 53.25 84 ASP A N 1
ATOM 682 C CA . ASP A 1 84 ? 13.181 11.716 -2.121 1.00 53.25 84 ASP A CA 1
ATOM 683 C C . ASP A 1 84 ? 14.477 10.988 -1.706 1.00 53.25 84 ASP A C 1
ATOM 685 O O . ASP A 1 84 ? 14.734 9.854 -2.121 1.00 53.25 84 ASP A O 1
ATOM 689 N N . PRO A 1 85 ? 15.329 11.631 -0.882 1.00 51.00 85 PRO A N 1
ATOM 690 C CA . PRO A 1 85 ? 16.610 11.071 -0.453 1.00 51.00 85 PRO A CA 1
ATOM 691 C C . PRO A 1 85 ? 16.462 9.919 0.552 1.00 51.00 85 PRO A C 1
ATOM 693 O O . PRO A 1 85 ? 17.428 9.198 0.795 1.00 51.00 85 PRO A O 1
ATOM 696 N N . ARG A 1 86 ? 15.282 9.775 1.181 1.00 56.50 86 ARG A N 1
ATOM 697 C CA . ARG A 1 86 ? 14.994 8.767 2.222 1.00 56.50 86 ARG A CA 1
ATOM 698 C C . ARG A 1 86 ? 14.199 7.568 1.684 1.00 56.50 86 ARG A C 1
ATOM 700 O O . ARG A 1 86 ? 14.238 6.506 2.303 1.00 56.50 86 ARG A O 1
ATOM 707 N N . GLY A 1 87 ? 13.578 7.704 0.513 1.00 71.69 87 GLY A N 1
ATOM 708 C CA . GLY A 1 87 ? 12.943 6.651 -0.273 1.00 71.69 87 GLY A CA 1
ATOM 709 C C . GLY A 1 87 ? 11.545 6.277 0.226 1.00 71.69 87 GLY A C 1
ATOM 710 O O . GLY A 1 87 ? 11.399 5.715 1.311 1.00 71.69 87 GLY A O 1
ATOM 711 N N . LEU A 1 88 ? 10.525 6.471 -0.610 1.00 77.25 88 LEU A N 1
ATOM 712 C CA . LEU A 1 88 ? 9.126 6.110 -0.379 1.00 77.25 88 LEU A CA 1
ATOM 713 C C . LEU A 1 88 ? 9.002 4.629 -0.038 1.00 77.25 88 LEU A C 1
ATOM 715 O O . LEU A 1 88 ? 8.323 4.248 0.914 1.00 77.25 88 LEU A O 1
ATOM 719 N N . ARG A 1 89 ? 9.764 3.801 -0.758 1.00 81.19 89 ARG A N 1
ATOM 720 C CA . ARG A 1 89 ? 9.914 2.381 -0.462 1.00 81.19 89 ARG A CA 1
ATOM 721 C C . ARG A 1 89 ? 10.397 2.151 0.968 1.00 81.19 89 ARG A C 1
ATOM 723 O O . ARG A 1 89 ? 9.792 1.363 1.682 1.00 81.19 89 ARG A O 1
ATOM 730 N N . SER A 1 90 ? 11.457 2.824 1.410 1.00 83.81 90 SER A N 1
ATOM 731 C CA . SER A 1 90 ? 11.985 2.660 2.771 1.00 83.81 90 SER A CA 1
ATOM 732 C C . SER A 1 90 ? 10.936 3.025 3.818 1.00 83.81 90 SER A C 1
ATOM 734 O O . SER A 1 90 ? 10.773 2.303 4.798 1.00 83.81 90 SER A O 1
ATOM 736 N N . ALA A 1 91 ? 10.196 4.116 3.599 1.00 84.12 91 ALA A N 1
ATOM 737 C CA . ALA A 1 91 ? 9.106 4.529 4.478 1.00 84.12 91 ALA A CA 1
ATOM 738 C C . ALA A 1 91 ? 7.975 3.489 4.522 1.00 84.12 91 ALA A C 1
ATOM 740 O O . ALA A 1 91 ? 7.513 3.137 5.610 1.00 84.12 91 ALA A O 1
ATOM 741 N N . MET A 1 92 ? 7.592 2.940 3.367 1.00 87.94 92 MET A N 1
ATOM 742 C CA . MET A 1 92 ? 6.612 1.859 3.266 1.00 87.94 92 MET A CA 1
ATOM 743 C C . MET A 1 92 ? 7.070 0.611 4.024 1.00 87.94 92 MET A C 1
ATOM 745 O O . MET A 1 92 ? 6.345 0.091 4.866 1.00 87.94 92 MET A O 1
ATOM 749 N N . LEU A 1 93 ? 8.305 0.163 3.802 1.00 90.06 93 LEU A N 1
ATOM 750 C CA . LEU A 1 93 ? 8.849 -1.008 4.488 1.00 90.06 93 LEU A CA 1
ATOM 751 C C . LEU A 1 93 ? 8.948 -0.786 6.002 1.00 90.06 93 LEU A C 1
ATOM 753 O O . LEU A 1 93 ? 8.580 -1.666 6.773 1.00 90.06 93 LEU A O 1
ATOM 757 N N . MET A 1 94 ? 9.362 0.402 6.456 1.00 89.94 94 MET A N 1
ATOM 758 C CA . MET A 1 94 ? 9.349 0.746 7.883 1.00 89.94 94 MET A CA 1
ATOM 759 C C . MET A 1 94 ? 7.938 0.722 8.480 1.00 89.94 94 MET A C 1
ATOM 761 O O . MET A 1 94 ? 7.768 0.276 9.613 1.00 89.94 94 MET A O 1
ATOM 765 N N . ALA A 1 95 ? 6.933 1.177 7.729 1.00 89.44 95 ALA A N 1
ATOM 766 C CA . ALA A 1 95 ? 5.534 1.142 8.142 1.00 89.44 95 ALA A CA 1
ATOM 767 C C . ALA A 1 95 ? 4.978 -0.285 8.249 1.00 89.44 95 ALA A C 1
ATOM 769 O O . ALA A 1 95 ? 4.100 -0.528 9.076 1.00 89.44 95 ALA A O 1
ATOM 770 N N . LEU A 1 96 ? 5.491 -1.208 7.431 1.00 92.88 96 LEU A N 1
ATOM 771 C CA . LEU A 1 96 ? 5.052 -2.600 7.378 1.00 92.88 96 LEU A CA 1
ATOM 772 C C . LEU A 1 96 ? 5.753 -3.517 8.385 1.00 92.88 96 LEU A C 1
ATOM 774 O O . LEU A 1 96 ? 5.164 -4.521 8.772 1.00 92.88 96 LEU A O 1
ATOM 778 N N . LYS A 1 97 ? 6.952 -3.157 8.868 1.00 92.94 97 LYS A N 1
ATOM 779 C CA . LYS A 1 97 ? 7.710 -3.937 9.869 1.00 92.94 97 LYS A CA 1
ATOM 780 C C . LYS A 1 97 ? 6.879 -4.476 11.044 1.00 92.94 97 LYS A C 1
ATOM 782 O O . LYS A 1 97 ? 7.091 -5.623 11.413 1.00 92.94 97 LYS A O 1
ATOM 787 N N . PRO A 1 98 ? 5.943 -3.718 11.653 1.00 91.69 98 PRO A N 1
ATOM 788 C CA . PRO A 1 98 ? 5.138 -4.236 12.762 1.00 91.69 98 PRO A CA 1
ATOM 789 C C . PRO A 1 98 ? 4.210 -5.406 12.396 1.00 91.69 98 PRO A C 1
ATOM 791 O O . PRO A 1 98 ? 3.704 -6.059 13.301 1.00 91.69 98 PRO A O 1
ATOM 794 N N . PHE A 1 99 ? 3.945 -5.633 11.107 1.00 90.44 99 PHE A N 1
ATOM 795 C CA . PHE A 1 99 ? 3.045 -6.675 10.600 1.00 90.44 99 PHE A CA 1
ATOM 796 C C . PHE A 1 99 ? 3.801 -7.840 9.938 1.00 90.44 99 PHE A C 1
ATOM 798 O O . PHE A 1 99 ? 3.202 -8.852 9.569 1.00 90.44 99 PHE A O 1
ATOM 805 N N . GLU A 1 100 ? 5.117 -7.704 9.782 1.00 90.25 100 GLU A N 1
ATOM 806 C CA . GLU A 1 100 ? 5.982 -8.741 9.233 1.00 90.25 100 GLU A CA 1
ATOM 807 C C . GLU A 1 100 ? 6.030 -9.951 10.176 1.00 90.25 100 GLU A C 1
ATOM 809 O O . GLU A 1 100 ? 6.234 -9.816 11.382 1.00 90.25 100 GLU A O 1
ATOM 814 N N . GLY A 1 101 ? 5.793 -11.143 9.629 1.00 87.06 101 GLY A N 1
ATOM 815 C CA . GLY A 1 101 ? 5.734 -12.393 10.390 1.00 87.06 101 GLY A CA 1
ATOM 816 C C . GLY A 1 101 ? 4.421 -12.645 11.142 1.00 87.06 101 GLY A C 1
ATOM 817 O O . GLY A 1 101 ? 4.260 -13.722 11.716 1.00 87.06 101 GLY A O 1
ATOM 818 N N . GLU A 1 102 ? 3.459 -11.714 11.128 1.00 88.31 102 GLU A N 1
ATOM 819 C CA . GLU A 1 102 ? 2.140 -11.946 11.726 1.00 88.31 102 GLU A CA 1
ATOM 820 C C . GLU A 1 102 ? 1.340 -12.976 10.914 1.00 88.31 102 GLU A C 1
ATOM 822 O O . GLU A 1 102 ? 0.973 -12.747 9.761 1.00 88.31 102 GLU A O 1
ATOM 827 N N . SER A 1 103 ? 1.015 -14.099 11.556 1.00 83.56 103 SER A N 1
ATOM 828 C CA . SER A 1 103 ? 0.356 -15.263 10.948 1.00 83.56 103 SER A CA 1
ATOM 829 C C . SER A 1 103 ? -0.967 -14.953 10.240 1.00 83.56 103 SER A C 1
ATOM 831 O O . SER A 1 103 ? -1.312 -15.601 9.256 1.00 83.56 103 SER A O 1
ATOM 833 N N . LYS A 1 104 ? -1.709 -13.952 10.726 1.00 88.00 104 LYS A N 1
ATOM 834 C CA . LYS A 1 104 ? -3.021 -13.563 10.184 1.00 88.00 104 LYS A CA 1
ATOM 835 C C . LYS A 1 104 ? -2.940 -12.521 9.071 1.00 88.00 104 LYS A C 1
ATOM 837 O O . LYS A 1 104 ? -3.970 -12.190 8.479 1.00 88.00 104 LYS A O 1
ATOM 842 N N . VAL A 1 105 ? -1.753 -11.984 8.800 1.00 92.00 105 VAL A N 1
ATOM 843 C CA . VAL A 1 105 ? -1.552 -10.902 7.836 1.00 92.00 105 VAL A CA 1
ATOM 844 C C . VAL A 1 105 ? -0.883 -11.449 6.584 1.00 92.00 105 VAL A C 1
ATOM 846 O O . VAL A 1 105 ? 0.212 -12.003 6.644 1.00 92.00 105 VAL A O 1
ATOM 849 N N . GLY A 1 106 ? -1.533 -11.270 5.438 1.00 93.50 106 GLY A N 1
ATOM 850 C CA . GLY A 1 106 ? -0.918 -11.491 4.129 1.00 93.50 106 GLY A CA 1
ATOM 851 C C . GLY A 1 106 ? -0.374 -10.183 3.562 1.00 93.50 106 GLY A C 1
ATOM 852 O O . GLY A 1 106 ? -0.920 -9.115 3.847 1.00 93.50 106 GLY A O 1
ATOM 853 N N . MET A 1 107 ? 0.694 -10.243 2.770 1.00 94.75 107 MET A N 1
ATOM 854 C CA . MET A 1 107 ? 1.305 -9.060 2.156 1.00 94.75 107 MET A CA 1
ATOM 855 C C . MET A 1 107 ? 1.816 -9.362 0.750 1.00 94.75 107 MET A C 1
ATOM 857 O O . MET A 1 107 ? 2.459 -10.381 0.539 1.00 94.75 107 MET A O 1
ATOM 861 N N . PHE A 1 108 ? 1.586 -8.454 -0.193 1.00 94.75 108 PHE A N 1
ATOM 862 C CA . PHE A 1 108 ? 2.217 -8.454 -1.512 1.00 94.75 108 PHE A CA 1
ATOM 863 C C . PHE A 1 108 ? 2.693 -7.033 -1.814 1.00 94.75 108 PHE A C 1
ATOM 865 O O . PHE A 1 108 ? 1.870 -6.154 -2.087 1.00 94.75 108 PHE A O 1
ATOM 872 N N . ILE A 1 109 ? 4.006 -6.810 -1.724 1.00 93.00 109 ILE A N 1
ATOM 873 C CA . ILE A 1 109 ? 4.634 -5.493 -1.871 1.00 93.00 109 ILE A CA 1
ATOM 874 C C . ILE A 1 109 ? 5.701 -5.547 -2.959 1.00 93.00 109 ILE A C 1
ATOM 876 O O . ILE A 1 109 ? 6.809 -6.036 -2.734 1.00 93.00 109 ILE A O 1
ATOM 880 N N . ASN A 1 110 ? 5.364 -5.031 -4.139 1.00 89.31 110 ASN A N 1
ATOM 881 C CA . ASN A 1 110 ? 6.287 -4.941 -5.267 1.00 89.31 110 ASN A CA 1
ATOM 882 C C . ASN A 1 110 ? 6.790 -3.508 -5.492 1.00 89.31 110 ASN A C 1
ATOM 884 O O . ASN A 1 110 ? 6.287 -2.541 -4.919 1.00 89.31 110 ASN A O 1
ATOM 888 N N . SER A 1 111 ? 7.794 -3.370 -6.347 1.00 84.88 111 SER A N 1
ATOM 889 C CA . SER A 1 111 ? 8.455 -2.115 -6.695 1.00 84.88 111 SER A CA 1
ATOM 890 C C . SER A 1 111 ? 7.944 -1.500 -7.997 1.00 84.88 111 SER A C 1
ATOM 892 O O . SER A 1 111 ? 8.629 -0.670 -8.593 1.00 84.88 111 SER A O 1
ATOM 894 N N . CYS A 1 112 ? 6.761 -1.885 -8.470 1.00 83.06 112 CYS A N 1
ATOM 895 C CA . CYS A 1 112 ? 6.232 -1.385 -9.737 1.00 83.06 112 CYS A CA 1
ATOM 896 C C . CYS A 1 112 ? 5.695 0.038 -9.589 1.00 83.06 112 CYS A C 1
ATOM 898 O O . CYS A 1 112 ? 4.923 0.302 -8.673 1.00 83.06 112 CYS A O 1
ATOM 900 N N . PHE A 1 113 ? 5.970 0.940 -10.526 1.00 79.81 113 PHE A N 1
ATOM 901 C CA . PHE A 1 113 ? 5.299 2.243 -10.560 1.00 79.81 113 PHE A CA 1
ATOM 902 C C . PHE A 1 113 ? 3.846 2.052 -10.997 1.00 79.81 113 PHE A C 1
ATOM 904 O O . PHE A 1 113 ? 3.544 2.067 -12.187 1.00 79.81 113 PHE A O 1
ATOM 911 N N . SER A 1 114 ? 2.945 1.795 -10.051 1.00 77.31 114 SER A N 1
ATOM 912 C CA . SER A 1 114 ? 1.568 1.397 -10.353 1.00 77.31 114 SER A CA 1
ATOM 913 C C . SER A 1 114 ? 0.570 1.912 -9.325 1.00 77.31 114 SER A C 1
ATOM 915 O O . SER A 1 114 ? 0.922 2.112 -8.167 1.00 77.31 114 SER A O 1
ATOM 917 N N . HIS A 1 115 ? -0.676 2.109 -9.752 1.00 80.81 115 HIS A N 1
ATOM 918 C CA . HIS A 1 115 ? -1.834 2.367 -8.894 1.00 80.81 115 HIS A CA 1
ATOM 919 C C . HIS A 1 115 ? -2.940 1.346 -9.218 1.00 80.81 115 HIS A C 1
ATOM 921 O O . HIS A 1 115 ? -3.055 0.908 -10.360 1.00 80.81 115 HIS A O 1
ATOM 927 N N . CYS A 1 116 ? -3.744 0.942 -8.227 1.00 78.25 116 CYS A N 1
ATOM 928 C CA . CYS A 1 116 ? -4.876 0.004 -8.388 1.00 78.25 116 CYS A CA 1
ATOM 929 C C . CYS A 1 116 ? -4.569 -1.380 -9.008 1.00 78.25 116 CYS A C 1
ATOM 931 O O . CYS A 1 116 ? -5.233 -1.821 -9.939 1.00 78.25 116 CYS A O 1
ATOM 933 N N . GLN A 1 117 ? -3.655 -2.154 -8.410 1.00 83.12 117 GLN A N 1
ATOM 934 C CA . GLN A 1 117 ? -3.310 -3.512 -8.884 1.00 83.12 117 GLN A CA 1
ATOM 935 C C . GLN A 1 117 ? -4.395 -4.588 -8.667 1.00 83.12 117 GLN A C 1
ATOM 937 O O . GLN A 1 117 ? -4.337 -5.651 -9.281 1.00 83.12 117 GLN A O 1
ATOM 942 N N . SER A 1 118 ? -5.369 -4.356 -7.781 1.00 85.00 118 SER A N 1
ATOM 943 C CA . SER A 1 118 ? -6.371 -5.370 -7.411 1.00 85.00 118 SER A CA 1
ATOM 944 C C . SER A 1 118 ? -7.519 -5.528 -8.405 1.00 85.00 118 SER A C 1
ATOM 946 O O . SER A 1 118 ? -8.293 -6.469 -8.293 1.00 85.00 118 SER A O 1
ATOM 948 N N . GLU A 1 119 ? -7.701 -4.565 -9.304 1.00 82.94 119 GLU A N 1
ATOM 949 C CA . GLU A 1 119 ? -8.909 -4.460 -10.136 1.00 82.94 119 GLU A CA 1
ATOM 950 C C . GLU A 1 119 ? -8.744 -5.078 -11.526 1.00 82.94 119 GLU A C 1
ATOM 952 O O . GLU A 1 119 ? -9.739 -5.296 -12.213 1.00 82.94 119 GLU A O 1
ATOM 957 N N . SER A 1 120 ? -7.511 -5.387 -11.938 1.00 84.62 120 SER A N 1
ATOM 958 C CA . SER A 1 120 ? -7.220 -5.933 -13.263 1.00 84.62 120 SER A CA 1
ATOM 959 C C . SER A 1 120 ? -6.799 -7.398 -13.203 1.00 84.62 120 SER A C 1
ATOM 961 O O . SER A 1 120 ? -5.917 -7.784 -12.436 1.00 84.62 120 SER A O 1
ATOM 963 N N . GLN A 1 121 ? -7.375 -8.216 -14.086 1.00 87.25 121 GLN A N 1
ATOM 964 C CA . GLN A 1 121 ? -6.948 -9.606 -14.261 1.00 87.25 121 GLN A CA 1
ATOM 965 C C . GLN A 1 121 ? -5.525 -9.715 -14.815 1.00 87.25 121 GLN A C 1
ATOM 967 O O . GLN A 1 121 ? -4.826 -10.679 -14.489 1.00 87.25 121 GLN A O 1
ATOM 972 N N . ASP A 1 122 ? -5.077 -8.705 -15.565 1.00 87.50 122 ASP A N 1
ATOM 973 C CA . ASP A 1 122 ? -3.722 -8.633 -16.114 1.00 87.50 122 ASP A CA 1
ATOM 974 C C . ASP A 1 122 ? -2.667 -8.540 -15.012 1.00 87.50 122 ASP A C 1
ATOM 976 O O . ASP A 1 122 ? -1.558 -9.042 -15.170 1.00 87.50 122 ASP A O 1
ATOM 980 N N . THR A 1 123 ? -3.004 -7.928 -13.874 1.00 88.50 123 THR A N 1
ATOM 981 C CA . THR A 1 123 ? -2.131 -7.882 -12.695 1.00 88.50 123 THR A CA 1
ATOM 982 C C . THR A 1 123 ? -2.400 -9.015 -11.711 1.00 88.50 123 THR A C 1
ATOM 984 O O . THR A 1 123 ? -1.519 -9.353 -10.925 1.00 88.50 123 THR A O 1
ATOM 987 N N . TRP A 1 124 ? -3.591 -9.619 -11.745 1.00 90.31 124 TRP A N 1
ATOM 988 C CA . TRP A 1 124 ? -4.016 -10.595 -10.742 1.00 90.31 124 TRP A CA 1
ATOM 989 C C . TRP A 1 124 ? -3.610 -12.039 -11.062 1.00 90.31 124 TRP A C 1
ATOM 991 O O . TRP A 1 124 ? -3.002 -12.710 -10.221 1.00 90.31 124 TRP A O 1
ATOM 1001 N N . PHE A 1 125 ? -3.966 -12.535 -12.254 1.00 90.62 125 PHE A N 1
ATOM 1002 C CA . PHE A 1 125 ? -3.854 -13.961 -12.606 1.00 90.62 125 PHE A CA 1
ATOM 1003 C C . PHE A 1 125 ? -3.357 -14.237 -14.035 1.00 90.62 125 PHE A C 1
ATOM 1005 O O . PHE A 1 125 ? -3.131 -15.396 -14.383 1.00 90.62 125 PHE A O 1
ATOM 1012 N N . ALA A 1 126 ? -3.181 -13.214 -14.874 1.00 90.56 126 ALA A N 1
ATOM 1013 C CA . ALA A 1 126 ? -2.711 -13.409 -16.243 1.00 90.56 126 ALA A CA 1
ATOM 1014 C C . ALA A 1 126 ? -1.322 -14.088 -16.306 1.00 90.56 126 ALA A C 1
ATOM 1016 O O . ALA A 1 126 ? -0.518 -13.959 -15.380 1.00 90.56 126 ALA A O 1
ATOM 1017 N N . PRO A 1 127 ? -0.984 -14.795 -17.404 1.00 90.50 127 PRO A N 1
ATOM 1018 C CA . PRO A 1 127 ? 0.321 -15.446 -17.548 1.00 90.50 127 PRO A CA 1
ATOM 1019 C C . PRO A 1 127 ? 1.501 -14.490 -17.328 1.00 90.50 127 PRO A C 1
ATOM 1021 O O . PRO A 1 127 ? 2.451 -14.846 -16.630 1.00 90.50 127 PRO A O 1
ATOM 1024 N N . ASN A 1 128 ? 1.392 -13.267 -17.853 1.00 89.75 128 ASN A N 1
ATOM 1025 C CA . ASN A 1 128 ? 2.372 -12.191 -17.732 1.00 89.75 128 ASN A CA 1
ATOM 1026 C C . ASN A 1 128 ? 2.144 -11.266 -16.523 1.00 89.75 128 ASN A C 1
ATOM 1028 O O . ASN A 1 128 ? 2.745 -10.202 -16.485 1.00 89.75 128 ASN A O 1
ATOM 1032 N N . SER A 1 129 ? 1.294 -11.626 -1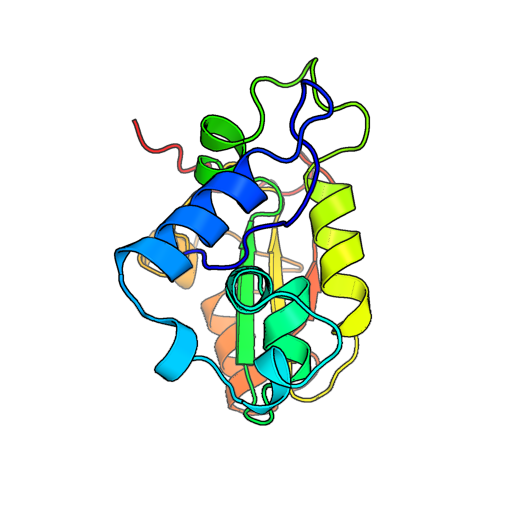5.555 1.00 92.06 129 SER A N 1
ATOM 1033 C CA . SER A 1 129 ? 1.056 -10.780 -14.380 1.00 92.06 129 SER A CA 1
ATOM 1034 C C . SER A 1 129 ? 2.335 -10.555 -13.561 1.00 92.06 129 SER A C 1
ATOM 1036 O O . SER A 1 129 ? 3.179 -11.459 -13.529 1.00 92.06 129 SER A O 1
ATOM 1038 N N . PRO A 1 130 ? 2.439 -9.449 -12.798 1.00 91.62 130 PRO A N 1
ATOM 1039 C CA . PRO A 1 130 ? 3.520 -9.248 -11.842 1.00 91.62 130 PRO A CA 1
ATOM 1040 C C . PRO A 1 130 ? 3.613 -10.394 -10.831 1.00 91.62 130 PRO A C 1
ATOM 1042 O O . PRO A 1 130 ? 2.595 -10.921 -10.362 1.00 91.62 130 PRO A O 1
ATOM 1045 N N . ARG A 1 131 ? 4.842 -10.789 -10.498 1.00 93.81 131 ARG A N 1
ATOM 1046 C CA . ARG A 1 131 ? 5.152 -11.930 -9.637 1.00 93.81 131 ARG A CA 1
ATOM 1047 C C . ARG A 1 131 ? 6.271 -11.589 -8.676 1.00 93.81 131 ARG A C 1
ATOM 1049 O O . ARG A 1 131 ? 7.318 -11.103 -9.083 1.00 93.81 131 ARG A O 1
ATOM 1056 N N . LEU A 1 132 ? 6.080 -11.967 -7.418 1.00 93.06 132 LEU A N 1
ATOM 1057 C CA . LEU A 1 132 ? 7.137 -11.960 -6.412 1.00 93.06 132 LEU A CA 1
ATOM 1058 C C . LEU A 1 132 ? 7.479 -13.399 -6.065 1.00 93.06 132 LEU A C 1
ATOM 1060 O O . LEU A 1 132 ? 6.583 -14.175 -5.732 1.00 93.06 132 LEU A O 1
ATOM 1064 N N . HIS A 1 133 ? 8.757 -13.763 -6.198 1.00 92.19 133 HIS A N 1
ATOM 1065 C CA . HIS A 1 133 ? 9.233 -15.135 -5.987 1.00 92.19 133 HIS A CA 1
ATOM 1066 C C . HIS A 1 133 ? 8.347 -16.174 -6.717 1.00 92.19 133 HIS A C 1
ATOM 1068 O O . HIS A 1 133 ? 7.872 -17.141 -6.124 1.00 92.19 133 HIS A O 1
ATOM 1074 N N . ASP A 1 134 ? 8.061 -15.909 -8.001 1.00 91.00 134 ASP A N 1
ATOM 1075 C CA . ASP A 1 134 ? 7.189 -16.679 -8.909 1.00 91.00 134 ASP A CA 1
ATOM 1076 C C . ASP A 1 134 ? 5.701 -16.797 -8.525 1.00 91.00 134 ASP A C 1
ATOM 1078 O O . ASP A 1 134 ? 4.908 -17.420 -9.243 1.00 91.00 134 ASP A O 1
ATOM 1082 N N . LYS A 1 135 ? 5.263 -16.133 -7.451 1.00 93.50 135 LYS A N 1
ATOM 1083 C CA . LYS A 1 135 ? 3.862 -16.112 -7.016 1.00 93.50 135 LYS A CA 1
ATOM 1084 C C . LYS A 1 135 ? 3.131 -14.898 -7.581 1.00 93.50 135 LYS A C 1
ATOM 1086 O O . LYS A 1 135 ? 3.583 -13.764 -7.446 1.00 93.50 135 LYS A O 1
ATOM 1091 N N . THR A 1 136 ? 1.966 -15.140 -8.181 1.00 94.56 136 THR A N 1
ATOM 1092 C CA . THR A 1 136 ? 1.029 -14.069 -8.555 1.00 94.56 136 THR A CA 1
ATOM 1093 C C . THR A 1 136 ? 0.302 -13.535 -7.326 1.00 94.56 136 THR A C 1
ATOM 1095 O O . THR A 1 136 ? 0.224 -14.210 -6.292 1.00 94.56 136 THR A O 1
ATOM 1098 N N . ILE A 1 137 ? -0.319 -12.363 -7.466 1.00 94.12 137 ILE A N 1
ATOM 1099 C CA . ILE A 1 137 ? -1.180 -11.798 -6.424 1.00 94.12 137 ILE A CA 1
ATOM 1100 C C . ILE A 1 137 ? -2.303 -12.783 -6.066 1.00 94.12 137 ILE A C 1
ATOM 1102 O O . ILE A 1 137 ? -2.493 -13.105 -4.894 1.00 94.12 137 ILE A O 1
ATOM 1106 N N . ALA A 1 138 ? -2.994 -13.340 -7.067 1.00 93.88 138 ALA A N 1
ATOM 1107 C CA . ALA A 1 138 ? -4.065 -14.312 -6.851 1.00 93.88 138 ALA A CA 1
ATOM 1108 C C . ALA A 1 138 ? -3.603 -15.551 -6.069 1.00 93.88 138 ALA A C 1
ATOM 1110 O O . ALA A 1 138 ? -4.314 -16.030 -5.183 1.00 93.88 138 ALA A O 1
ATOM 1111 N N . LYS A 1 139 ? -2.410 -16.075 -6.390 1.00 94.44 139 LYS A N 1
ATOM 1112 C CA . LYS A 1 139 ? -1.853 -17.242 -5.700 1.00 94.44 139 LYS A CA 1
ATOM 1113 C C . LYS A 1 139 ? -1.595 -16.922 -4.234 1.00 94.44 139 LYS A C 1
ATOM 1115 O O . LYS A 1 139 ? -2.011 -17.697 -3.377 1.00 94.44 139 LYS A O 1
ATOM 1120 N N . LEU A 1 140 ? -0.960 -15.784 -3.959 1.00 94.81 140 LEU A N 1
ATOM 1121 C CA . LEU A 1 140 ? -0.595 -15.399 -2.601 1.00 94.81 140 LEU A CA 1
ATOM 1122 C C . LEU A 1 140 ? -1.819 -15.072 -1.741 1.00 94.81 140 LEU A C 1
ATOM 1124 O O . LEU A 1 140 ? -1.899 -15.516 -0.600 1.00 94.81 140 LEU A O 1
ATOM 1128 N N . VAL A 1 141 ? -2.811 -14.376 -2.305 1.00 94.44 141 VAL A N 1
ATOM 1129 C CA . VAL A 1 141 ? -4.103 -14.134 -1.641 1.00 94.44 141 VAL A CA 1
ATOM 1130 C C . VAL A 1 141 ? -4.809 -15.451 -1.333 1.00 94.44 141 VAL A C 1
ATOM 1132 O O . VAL A 1 141 ? -5.323 -15.627 -0.232 1.00 94.44 141 VAL A O 1
ATOM 1135 N N . GLY A 1 142 ? -4.810 -16.398 -2.274 1.00 93.62 142 GLY A N 1
ATOM 1136 C CA . GLY A 1 142 ? -5.378 -17.723 -2.047 1.00 93.62 142 GLY A CA 1
ATOM 1137 C C . GLY A 1 142 ? -4.641 -18.497 -0.953 1.00 93.62 142 GLY A C 1
ATOM 1138 O O . GLY A 1 142 ? -5.276 -19.169 -0.148 1.00 93.62 142 GLY A O 1
ATOM 1139 N N . ASP A 1 143 ? -3.313 -18.424 -0.909 1.00 93.94 143 ASP A N 1
ATOM 1140 C CA . ASP A 1 143 ? -2.533 -19.083 0.140 1.00 93.94 143 ASP A CA 1
ATOM 1141 C C . ASP A 1 143 ? -2.766 -18.460 1.512 1.00 93.94 143 ASP A C 1
ATOM 1143 O O . ASP A 1 143 ? -2.924 -19.201 2.474 1.00 93.94 143 ASP A O 1
ATOM 1147 N N . TRP A 1 144 ? -2.868 -17.134 1.597 1.00 94.81 144 TRP A N 1
ATOM 1148 C CA . TRP A 1 144 ? -3.260 -16.447 2.826 1.00 94.81 144 TRP A CA 1
ATOM 1149 C C . TRP A 1 144 ? -4.660 -16.875 3.284 1.00 94.81 144 TRP A C 1
ATOM 1151 O O . TRP A 1 144 ? -4.833 -17.311 4.418 1.00 94.81 144 TRP A O 1
ATOM 1161 N N . PHE A 1 145 ? -5.653 -16.796 2.393 1.00 93.00 145 PHE A N 1
ATOM 1162 C CA . PHE A 1 145 ? -7.055 -17.044 2.735 1.00 93.00 145 PHE A CA 1
ATOM 1163 C C . PHE A 1 145 ? -7.317 -18.490 3.175 1.00 93.00 145 PHE A C 1
ATOM 1165 O O . PHE A 1 145 ? -8.138 -18.731 4.054 1.00 93.00 145 PHE A O 1
ATOM 1172 N N . PHE A 1 146 ? -6.624 -19.453 2.561 1.00 93.62 146 PHE A N 1
ATOM 1173 C CA . PHE A 1 146 ? -6.740 -20.878 2.882 1.00 93.62 146 PHE A CA 1
ATOM 1174 C C . PHE A 1 146 ? -5.601 -21.393 3.778 1.00 93.62 146 PHE A C 1
ATOM 1176 O O . PHE A 1 146 ? -5.418 -22.605 3.871 1.00 93.62 146 PHE A O 1
ATOM 1183 N N . GLU A 1 147 ? -4.824 -20.497 4.394 1.00 90.00 147 GLU A N 1
ATOM 1184 C CA . GLU A 1 147 ? -3.758 -20.819 5.355 1.00 90.00 147 GLU A CA 1
ATOM 1185 C C . GLU A 1 147 ? -2.699 -21.815 4.823 1.00 90.00 147 GLU A C 1
ATOM 1187 O O . GLU A 1 147 ? -2.177 -22.666 5.542 1.00 90.00 147 GLU A O 1
ATOM 1192 N N . ARG A 1 148 ? -2.337 -21.715 3.536 1.00 89.88 148 ARG A N 1
ATOM 1193 C CA . ARG A 1 148 ? -1.392 -22.619 2.845 1.00 89.88 148 ARG A CA 1
ATOM 1194 C C . ARG A 1 148 ? 0.077 -22.186 2.949 1.00 89.88 148 ARG A C 1
ATOM 1196 O O . ARG A 1 148 ? 0.845 -22.367 2.004 1.00 89.88 148 ARG A O 1
ATOM 1203 N N . GLY A 1 149 ? 0.476 -21.635 4.093 1.00 81.94 149 GLY A N 1
ATOM 1204 C CA . GLY A 1 149 ? 1.855 -21.232 4.391 1.00 81.94 149 GLY A CA 1
ATOM 1205 C C . GLY A 1 149 ? 2.067 -19.719 4.466 1.00 81.94 149 GLY A C 1
ATOM 1206 O O . GLY A 1 149 ? 1.118 -18.946 4.570 1.00 81.94 149 GLY A O 1
ATOM 1207 N N . ALA A 1 150 ? 3.337 -19.297 4.445 1.00 81.06 150 ALA A N 1
ATOM 1208 C CA . ALA A 1 150 ? 3.702 -17.885 4.528 1.00 81.06 150 ALA A CA 1
ATOM 1209 C C . ALA A 1 150 ? 3.209 -17.128 3.285 1.00 81.06 150 ALA A C 1
ATOM 1211 O O . ALA A 1 150 ? 3.615 -17.424 2.158 1.00 81.06 150 ALA A O 1
ATOM 1212 N N . ALA A 1 151 ? 2.326 -16.154 3.510 1.00 90.75 151 ALA A N 1
ATOM 1213 C CA . ALA A 1 151 ? 1.673 -15.379 2.461 1.00 90.75 151 ALA A CA 1
ATOM 1214 C C . ALA A 1 151 ? 2.078 -13.895 2.484 1.00 90.75 151 ALA A C 1
ATOM 1216 O O . ALA A 1 151 ? 1.269 -13.008 2.212 1.00 90.75 151 ALA A O 1
ATOM 1217 N N . GLN A 1 152 ? 3.330 -13.637 2.860 1.00 93.69 152 GLN A N 1
ATOM 1218 C CA . GLN A 1 152 ? 3.937 -12.314 2.880 1.00 93.69 152 GLN A CA 1
ATOM 1219 C C . GLN A 1 152 ? 5.106 -12.301 1.901 1.00 93.69 152 GLN A C 1
ATOM 1221 O O . GLN A 1 152 ? 6.056 -13.059 2.066 1.00 93.69 152 GLN A O 1
ATOM 1226 N N . GLU A 1 153 ? 5.018 -11.454 0.882 1.00 94.38 153 GLU A N 1
ATOM 1227 C CA . GLU A 1 153 ? 6.031 -11.298 -0.154 1.00 94.38 153 GLU A CA 1
ATOM 1228 C C . GLU A 1 153 ? 6.353 -9.816 -0.332 1.00 94.38 153 GLU A C 1
ATOM 1230 O O . GLU A 1 153 ? 5.468 -8.982 -0.551 1.00 94.38 153 GLU A O 1
ATOM 1235 N N . VAL A 1 154 ? 7.641 -9.502 -0.238 1.00 92.38 154 VAL A N 1
ATOM 1236 C CA . VAL A 1 154 ? 8.206 -8.170 -0.449 1.00 92.38 154 VAL A CA 1
ATOM 1237 C C . VAL A 1 154 ? 9.406 -8.329 -1.369 1.00 92.38 154 VAL A C 1
ATOM 1239 O O . VAL A 1 154 ? 10.237 -9.211 -1.164 1.00 92.38 154 VAL A O 1
ATOM 1242 N N . ASP A 1 155 ? 9.498 -7.490 -2.390 1.00 88.19 155 ASP A N 1
ATOM 1243 C CA . ASP A 1 155 ? 10.554 -7.588 -3.397 1.00 88.19 155 ASP A CA 1
ATOM 1244 C C . ASP A 1 155 ? 11.849 -6.840 -3.020 1.00 88.19 155 ASP A C 1
ATOM 1246 O O . ASP A 1 155 ? 12.075 -6.437 -1.877 1.00 88.19 155 ASP A O 1
ATOM 1250 N N . CYS A 1 156 ? 12.732 -6.634 -3.995 1.00 84.31 156 CYS A N 1
ATOM 1251 C CA . CYS A 1 156 ? 13.917 -5.779 -3.896 1.00 84.31 156 CYS A CA 1
ATOM 1252 C C . CYS A 1 156 ? 13.629 -4.356 -4.417 1.00 84.31 156 CYS A C 1
ATOM 1254 O O . CYS A 1 156 ? 12.585 -4.121 -5.013 1.00 84.31 156 CYS A O 1
ATOM 1256 N N . PRO A 1 157 ? 14.517 -3.368 -4.197 1.00 81.19 157 PRO A N 1
ATOM 1257 C CA . PRO A 1 157 ? 14.339 -2.027 -4.757 1.00 81.19 157 PRO A CA 1
ATOM 1258 C C . PRO A 1 157 ? 14.272 -2.011 -6.296 1.00 81.19 157 PRO A C 1
ATOM 1260 O O . PRO A 1 157 ? 14.986 -2.758 -6.967 1.00 81.19 157 PRO A O 1
ATOM 1263 N N . TYR A 1 158 ? 13.456 -1.113 -6.860 1.00 74.56 158 TYR A N 1
ATOM 1264 C CA . TYR A 1 158 ? 13.365 -0.893 -8.311 1.00 74.56 158 TYR A CA 1
ATOM 1265 C C . TYR A 1 158 ? 14.751 -0.613 -8.932 1.00 74.56 158 TYR A C 1
ATOM 1267 O O . TYR A 1 158 ? 15.518 0.154 -8.339 1.00 74.56 158 TYR A O 1
ATOM 1275 N N . PRO A 1 159 ? 15.071 -1.112 -10.146 1.00 72.25 159 PRO A N 1
ATOM 1276 C CA . PRO A 1 159 ? 14.231 -1.863 -11.091 1.00 72.25 159 PRO A CA 1
ATOM 1277 C C . PRO A 1 159 ? 14.478 -3.380 -11.068 1.00 72.25 159 PRO A C 1
ATOM 1279 O O . PRO A 1 159 ? 14.847 -3.954 -12.090 1.00 72.25 159 PRO A O 1
ATOM 1282 N N . CYS A 1 160 ? 14.341 -4.048 -9.923 1.00 76.38 160 CYS A N 1
ATOM 1283 C CA . CYS A 1 160 ? 14.663 -5.475 -9.880 1.00 76.38 160 CYS A CA 1
ATOM 1284 C C . CYS A 1 160 ? 13.529 -6.406 -10.357 1.00 76.38 160 CYS A C 1
ATOM 1286 O O . CYS A 1 160 ? 13.809 -7.478 -10.890 1.00 76.38 160 CYS A O 1
ATOM 1288 N N . ASP A 1 161 ? 12.263 -6.009 -10.192 1.00 81.62 161 ASP A N 1
ATOM 1289 C CA . ASP A 1 161 ? 11.118 -6.804 -10.639 1.00 81.62 161 ASP A CA 1
ATOM 1290 C C . ASP A 1 161 ? 10.872 -6.577 -12.139 1.00 81.62 161 ASP A C 1
ATOM 1292 O O . ASP A 1 161 ? 10.311 -5.567 -12.571 1.00 81.62 161 ASP A O 1
ATOM 1296 N N . SER A 1 162 ? 11.322 -7.543 -12.940 1.00 84.62 162 SER A N 1
ATOM 1297 C CA . SER A 1 162 ? 11.162 -7.548 -14.400 1.00 84.62 162 SER A CA 1
ATOM 1298 C C . SER A 1 162 ? 9.748 -7.908 -14.872 1.00 84.62 162 SER A C 1
ATOM 1300 O O . SER A 1 162 ? 9.442 -7.739 -16.050 1.00 84.62 162 SER A O 1
ATOM 1302 N N . THR A 1 163 ? 8.878 -8.370 -13.970 1.00 89.12 163 THR A N 1
ATOM 1303 C CA . THR A 1 163 ? 7.478 -8.719 -14.264 1.00 89.12 163 THR A CA 1
ATOM 1304 C C . THR A 1 163 ? 6.521 -7.549 -14.024 1.00 89.12 163 THR A C 1
ATOM 1306 O O . THR A 1 163 ? 5.313 -7.663 -14.232 1.00 89.12 163 THR A O 1
ATOM 1309 N N . CYS A 1 164 ? 7.050 -6.401 -13.594 1.00 83.12 164 CYS A N 1
ATOM 1310 C CA . CYS A 1 164 ? 6.263 -5.228 -13.262 1.00 83.12 164 CYS A CA 1
ATOM 1311 C C . CYS A 1 164 ? 5.443 -4.678 -14.430 1.00 83.12 164 CYS A C 1
ATOM 1313 O O . CYS A 1 164 ? 5.968 -4.288 -15.472 1.00 83.12 164 CYS A O 1
ATOM 1315 N N . HIS A 1 165 ? 4.149 -4.493 -14.178 1.00 83.88 165 HIS A N 1
ATOM 1316 C CA . HIS A 1 165 ? 3.286 -3.644 -14.990 1.00 83.88 165 HIS A CA 1
ATOM 1317 C C . HIS A 1 165 ? 3.262 -2.244 -14.366 1.00 83.88 165 HIS A C 1
ATOM 1319 O O . HIS A 1 165 ? 2.647 -2.034 -13.319 1.00 83.88 165 HIS A O 1
ATOM 1325 N N . ASN A 1 166 ? 3.955 -1.285 -14.985 1.00 77.50 166 ASN A N 1
ATOM 1326 C CA . ASN A 1 166 ? 3.937 0.105 -14.531 1.00 77.50 166 ASN A CA 1
ATOM 1327 C C . ASN A 1 166 ? 2.639 0.784 -15.002 1.00 77.50 166 ASN A C 1
ATOM 1329 O O . ASN A 1 166 ? 2.508 1.134 -16.174 1.00 77.50 166 ASN A O 1
ATOM 1333 N N . ILE A 1 167 ? 1.673 0.934 -14.096 1.00 71.75 167 ILE A N 1
ATOM 1334 C CA . ILE A 1 167 ? 0.343 1.494 -14.366 1.00 71.75 167 ILE A CA 1
ATOM 1335 C C . ILE A 1 167 ? 0.297 2.914 -13.809 1.00 71.75 167 ILE A C 1
ATOM 1337 O O . ILE A 1 167 ? -0.024 3.120 -12.639 1.00 71.75 167 ILE A O 1
ATOM 1341 N N . ILE A 1 168 ? 0.645 3.887 -14.645 1.00 68.25 168 ILE A N 1
ATOM 1342 C CA . ILE A 1 168 ? 0.633 5.307 -14.293 1.00 68.25 168 ILE A CA 1
ATOM 1343 C C . ILE A 1 168 ? -0.694 5.908 -14.777 1.00 68.25 168 ILE A C 1
ATOM 1345 O O . ILE A 1 168 ? -0.868 6.024 -15.990 1.00 68.25 168 ILE A O 1
ATOM 1349 N N . PRO A 1 169 ? -1.645 6.251 -13.884 1.00 62.69 169 PRO A N 1
ATOM 1350 C CA . PRO A 1 169 ? -2.844 6.980 -14.277 1.00 62.69 169 PRO A CA 1
ATOM 1351 C C . PRO A 1 169 ? -2.439 8.341 -14.853 1.00 62.69 169 PRO A C 1
ATOM 1353 O O . PRO A 1 169 ? -1.578 9.010 -14.277 1.00 62.69 169 PRO A O 1
ATOM 1356 N N . PHE A 1 170 ? -3.031 8.712 -15.988 1.00 52.72 170 PHE A N 1
ATOM 1357 C CA . PHE A 1 170 ? -2.928 10.057 -16.559 1.00 52.72 170 PHE A CA 1
ATOM 1358 C C . PHE A 1 170 ? -3.788 11.056 -15.782 1.00 52.72 170 PHE A C 1
ATOM 1360 O O . PHE A 1 170 ? -4.859 10.638 -15.281 1.00 52.72 170 PHE A O 1
#